Protein AF-A0A7K9WJN3-F1 (afdb_monomer_lite)

Secondary structure (DSSP, 8-state):
----TTGGG-HHHHHHHHHHHHHTT-HHHHHHHHHHHHHH-TT-HHHHHHHHHHHHHHHHHHHHHHHHHHHHHHHTTS-------------------

Foldseek 3Di:
DPPPVVCVLALVNLQVVLVVCVVVVVLVSSLVSLVSSCVSPVVDCVSVVVNVVSVVVVVVVVVVVVVVVVVVVVVVVPDDDDDDDDDDPDDDPDDDD

Organism: NCBI:txid667186

Structure (mmCIF, N/CA/C/O backbone):
data_AF-A0A7K9WJN3-F1
#
_entry.id   AF-A0A7K9WJN3-F1
#
loop_
_atom_site.group_PDB
_atom_site.id
_atom_site.type_symbol
_atom_site.label_atom_id
_atom_site.label_alt_id
_atom_site.label_comp_id
_atom_site.label_asym_id
_atom_site.label_entity_id
_atom_site.label_seq_id
_atom_site.pdbx_PDB_ins_code
_atom_site.Cartn_x
_atom_site.Cartn_y
_atom_site.Cartn_z
_atom_site.occupancy
_atom_site.B_iso_or_equiv
_atom_site.auth_seq_id
_atom_site.auth_comp_id
_atom_site.auth_asym_id
_atom_site.auth_atom_id
_atom_site.pdbx_PDB_model_num
ATOM 1 N N . GLU A 1 1 ? 6.383 21.863 -17.437 1.00 43.03 1 GLU A N 1
ATOM 2 C CA . GLU A 1 1 ? 7.203 20.643 -17.318 1.00 43.03 1 GLU A CA 1
ATOM 3 C C . GLU A 1 1 ? 6.356 19.469 -17.802 1.00 43.03 1 GLU A C 1
ATOM 5 O O . GLU A 1 1 ? 5.324 19.189 -17.203 1.00 43.03 1 GLU A O 1
ATOM 10 N N . ARG A 1 2 ? 6.652 18.903 -18.981 1.00 49.50 2 ARG A N 1
ATOM 11 C CA . ARG A 1 2 ? 5.910 17.743 -19.503 1.00 49.50 2 ARG A CA 1
ATOM 12 C C . ARG A 1 2 ? 6.370 16.543 -18.686 1.00 49.50 2 ARG A C 1
ATOM 14 O O . ARG A 1 2 ? 7.496 16.103 -18.874 1.00 49.50 2 ARG A O 1
ATOM 21 N N . VAL A 1 3 ? 5.535 16.066 -17.765 1.00 56.03 3 VAL A N 1
ATOM 22 C CA . VAL A 1 3 ? 5.767 14.789 -17.082 1.00 56.03 3 VAL A CA 1
ATOM 23 C C . VAL A 1 3 ? 5.859 13.735 -18.180 1.00 56.03 3 VAL A C 1
ATOM 25 O O . VAL A 1 3 ? 4.891 13.513 -18.907 1.00 56.03 3 VAL A O 1
ATOM 28 N N . ASP A 1 4 ? 7.054 13.191 -18.379 1.00 51.88 4 ASP A N 1
ATOM 29 C CA . ASP A 1 4 ? 7.326 12.240 -19.445 1.00 51.88 4 ASP A CA 1
ATOM 30 C C . ASP A 1 4 ? 6.426 11.007 -19.227 1.00 51.88 4 ASP A C 1
ATOM 32 O O . ASP A 1 4 ? 6.511 10.376 -18.168 1.00 51.88 4 ASP A O 1
ATOM 36 N N . PRO A 1 5 ? 5.516 10.661 -20.157 1.00 55.97 5 PRO A N 1
ATOM 37 C CA . PRO A 1 5 ? 4.587 9.543 -19.976 1.00 55.97 5 PRO A CA 1
ATOM 38 C C . PRO A 1 5 ? 5.314 8.200 -19.815 1.00 55.97 5 PRO A C 1
ATOM 40 O O . PRO A 1 5 ? 4.741 7.243 -19.299 1.00 55.97 5 PRO A O 1
ATOM 43 N N . THR A 1 6 ? 6.592 8.142 -20.196 1.00 54.44 6 THR A N 1
ATOM 44 C CA . THR A 1 6 ? 7.472 6.993 -19.968 1.00 54.44 6 THR A CA 1
ATOM 45 C C . THR A 1 6 ? 7.835 6.807 -18.489 1.00 54.44 6 THR A C 1
ATOM 47 O O . THR A 1 6 ? 7.909 5.671 -18.022 1.00 54.44 6 THR A O 1
ATOM 50 N N . ALA A 1 7 ? 7.956 7.887 -17.706 1.00 54.06 7 ALA A N 1
ATOM 51 C CA . ALA A 1 7 ? 8.199 7.811 -16.264 1.00 54.06 7 ALA A CA 1
ATOM 52 C C . ALA A 1 7 ? 6.977 7.274 -15.499 1.00 54.06 7 ALA A C 1
ATOM 54 O O . ALA A 1 7 ? 7.125 6.562 -14.506 1.00 54.06 7 ALA A O 1
ATOM 55 N N . ALA A 1 8 ? 5.766 7.558 -15.991 1.00 60.16 8 ALA A N 1
ATOM 56 C CA . ALA A 1 8 ? 4.515 7.060 -15.418 1.00 60.16 8 ALA A CA 1
ATOM 57 C C . ALA A 1 8 ? 4.307 5.546 -15.624 1.00 60.16 8 ALA A C 1
ATOM 59 O O . ALA A 1 8 ? 3.494 4.941 -14.924 1.00 60.16 8 ALA A O 1
ATOM 60 N N . ALA A 1 9 ? 5.038 4.929 -16.556 1.00 68.56 9 ALA A N 1
ATOM 61 C CA . ALA A 1 9 ? 5.004 3.491 -16.815 1.00 68.56 9 ALA A CA 1
ATOM 62 C C . ALA A 1 9 ? 6.118 2.714 -16.091 1.00 68.56 9 ALA A C 1
ATOM 64 O O . ALA A 1 9 ? 6.204 1.499 -16.249 1.00 68.56 9 ALA A O 1
ATOM 65 N N . ASN A 1 10 ? 6.963 3.383 -15.297 1.00 84.44 10 ASN A N 1
ATOM 66 C CA . ASN A 1 10 ? 8.041 2.711 -14.584 1.00 84.44 10 ASN A CA 1
ATOM 67 C C . ASN A 1 10 ? 7.504 2.022 -13.307 1.00 84.44 10 ASN A C 1
ATOM 69 O O . ASN A 1 10 ? 7.061 2.722 -12.388 1.00 84.44 10 ASN A O 1
ATOM 73 N N . PRO A 1 11 ? 7.542 0.679 -13.208 1.00 86.38 11 PRO A N 1
ATOM 74 C CA . PRO A 1 11 ? 7.058 -0.037 -12.029 1.00 86.38 11 PRO A CA 1
ATOM 75 C C . PRO A 1 11 ? 7.835 0.343 -10.754 1.00 86.38 11 PRO A C 1
ATOM 77 O O . PRO A 1 11 ? 7.227 0.431 -9.685 1.00 86.38 11 PRO A O 1
ATOM 80 N N . ASP A 1 12 ? 9.133 0.653 -10.849 1.00 88.88 12 ASP A N 1
ATOM 81 C CA . ASP A 1 12 ? 9.959 1.076 -9.709 1.00 88.88 12 ASP A CA 1
AT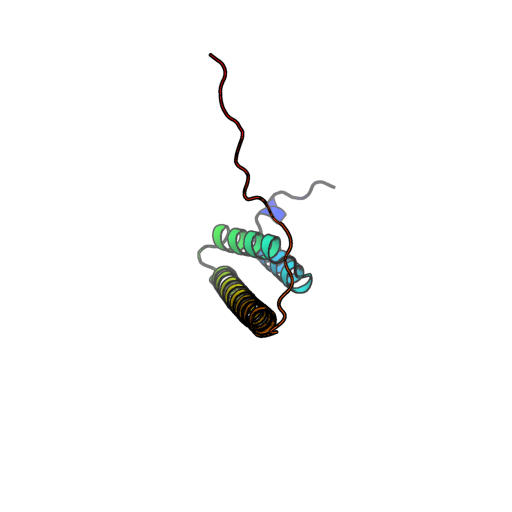OM 82 C C . ASP A 1 12 ? 9.494 2.406 -9.111 1.00 88.88 12 ASP A C 1
ATOM 84 O O . ASP A 1 12 ? 9.510 2.595 -7.894 1.00 88.88 12 ASP A O 1
ATOM 88 N N . LEU A 1 13 ? 9.026 3.331 -9.954 1.00 91.38 13 LEU A N 1
ATOM 89 C CA . LEU A 1 13 ? 8.503 4.618 -9.500 1.00 91.38 13 LEU A CA 1
ATOM 90 C C . LEU A 1 13 ? 7.234 4.426 -8.661 1.00 91.38 13 LEU A C 1
ATOM 92 O O . LEU A 1 13 ? 7.099 5.027 -7.593 1.00 91.38 13 LEU A O 1
ATOM 96 N N . HIS A 1 14 ? 6.331 3.552 -9.112 1.00 89.75 14 HIS A N 1
ATOM 97 C CA . HIS A 1 14 ? 5.119 3.202 -8.368 1.00 89.75 14 HIS A CA 1
ATOM 98 C C . HIS A 1 14 ? 5.443 2.489 -7.053 1.00 89.75 14 HIS A C 1
ATOM 100 O O . HIS A 1 14 ? 4.855 2.832 -6.026 1.00 89.75 14 HIS A O 1
ATOM 106 N N . LEU A 1 15 ? 6.424 1.579 -7.048 1.00 92.00 15 LEU A N 1
ATOM 107 C CA . LEU A 1 15 ? 6.887 0.904 -5.830 1.00 92.00 15 LEU A CA 1
ATOM 108 C C . LEU A 1 15 ? 7.489 1.890 -4.814 1.00 92.00 15 LEU A C 1
ATOM 110 O O . LEU A 1 15 ? 7.142 1.859 -3.629 1.00 92.00 15 LEU A O 1
ATOM 114 N N . ASN A 1 16 ? 8.373 2.782 -5.263 1.00 93.25 16 ASN A N 1
ATOM 115 C CA . ASN A 1 16 ? 9.027 3.773 -4.407 1.00 93.25 16 ASN A CA 1
ATOM 116 C C . ASN A 1 16 ? 8.013 4.766 -3.832 1.00 93.25 16 ASN A C 1
ATOM 118 O O . ASN A 1 16 ? 8.005 5.020 -2.626 1.00 93.25 16 ASN A O 1
ATOM 122 N N . ARG A 1 17 ? 7.099 5.269 -4.672 1.00 93.94 17 ARG A N 1
ATOM 123 C CA . ARG A 1 17 ? 5.997 6.132 -4.233 1.00 93.94 17 ARG A CA 1
ATOM 124 C C . ARG A 1 17 ? 5.115 5.424 -3.209 1.00 93.94 17 ARG A C 1
ATOM 126 O O . ARG A 1 17 ? 4.811 6.007 -2.174 1.00 93.94 17 ARG A O 1
ATOM 133 N N . ALA A 1 18 ? 4.731 4.175 -3.465 1.00 94.25 18 ALA A N 1
ATOM 134 C CA . ALA A 1 18 ? 3.923 3.408 -2.527 1.00 94.25 18 ALA A CA 1
ATOM 135 C C . ALA A 1 18 ? 4.634 3.189 -1.188 1.00 94.25 18 ALA A C 1
ATOM 137 O O . ALA A 1 18 ? 4.005 3.270 -0.139 1.00 94.25 18 ALA A O 1
ATOM 138 N N . THR A 1 19 ? 5.945 2.955 -1.211 1.00 93.31 19 THR A N 1
ATOM 139 C CA . THR A 1 19 ? 6.754 2.800 0.003 1.00 93.31 19 THR A CA 1
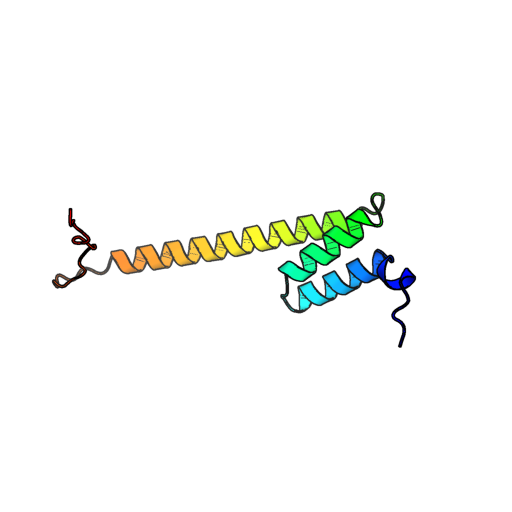ATOM 140 C C . THR A 1 19 ? 6.773 4.090 0.825 1.00 93.31 19 THR A C 1
ATOM 142 O O . THR A 1 19 ? 6.534 4.048 2.028 1.00 93.31 19 THR A O 1
ATOM 145 N N . LEU A 1 20 ? 6.963 5.250 0.188 1.00 95.88 20 LEU A N 1
ATOM 146 C CA . LEU A 1 20 ? 6.862 6.550 0.864 1.00 95.88 20 LEU A CA 1
ATOM 147 C C . LEU A 1 20 ? 5.468 6.776 1.467 1.00 95.88 20 LEU A C 1
ATOM 149 O O . LEU A 1 20 ? 5.356 7.216 2.607 1.00 95.88 20 LEU A O 1
ATOM 153 N N . LEU A 1 21 ? 4.408 6.431 0.733 1.00 95.81 21 LEU A N 1
ATOM 154 C CA . LEU A 1 21 ? 3.029 6.561 1.210 1.00 95.81 21 LEU A CA 1
ATOM 155 C C . LEU A 1 21 ? 2.734 5.661 2.418 1.00 95.81 21 LEU A C 1
ATOM 157 O O . LEU A 1 21 ? 1.976 6.073 3.292 1.00 95.81 21 LEU A O 1
ATOM 161 N N . GLN A 1 22 ? 3.360 4.481 2.516 1.00 94.12 22 GLN A N 1
ATOM 162 C CA . GLN A 1 22 ? 3.266 3.636 3.717 1.00 94.12 22 GLN A CA 1
ATOM 163 C C . GLN A 1 22 ? 3.862 4.326 4.944 1.00 94.12 22 GLN A C 1
ATOM 165 O O . GLN A 1 22 ? 3.242 4.304 6.002 1.00 94.12 22 GLN A O 1
ATOM 170 N N . TYR A 1 23 ? 5.029 4.964 4.806 1.00 94.25 23 TYR A N 1
ATOM 171 C CA . TYR A 1 23 ? 5.649 5.714 5.906 1.00 94.25 23 TYR A CA 1
ATOM 172 C C . TYR A 1 23 ? 4.847 6.953 6.314 1.00 94.25 23 TYR A C 1
ATOM 174 O O . TYR A 1 23 ? 4.912 7.367 7.466 1.00 94.25 23 TYR A O 1
ATOM 182 N N . LEU A 1 24 ? 4.079 7.528 5.386 1.00 96.69 24 LEU A N 1
ATOM 183 C CA . LEU A 1 24 ? 3.138 8.618 5.654 1.00 96.69 24 LEU A CA 1
ATOM 184 C C . LEU A 1 24 ? 1.770 8.127 6.159 1.00 96.69 24 LEU A C 1
ATOM 186 O O . LEU A 1 24 ? 0.842 8.927 6.247 1.00 96.69 24 LEU A O 1
ATOM 190 N N . GLU A 1 25 ? 1.622 6.825 6.429 1.00 95.12 25 GLU A N 1
ATOM 191 C CA . GLU A 1 25 ? 0.375 6.180 6.871 1.00 95.12 25 GLU A CA 1
ATOM 192 C C . GLU A 1 25 ? -0.803 6.347 5.887 1.00 95.12 25 GLU A C 1
ATOM 194 O O . GLU A 1 25 ? -1.967 6.106 6.211 1.00 95.12 25 GLU A O 1
ATOM 199 N N . GLN A 1 26 ? -0.515 6.693 4.629 1.00 96.94 26 GLN A N 1
ATOM 200 C CA . GLN A 1 26 ? -1.494 6.787 3.545 1.00 96.94 26 GLN A CA 1
ATOM 201 C C . GLN A 1 26 ? -1.694 5.416 2.892 1.00 96.94 26 GLN A C 1
ATOM 203 O O . GLN A 1 26 ? -1.383 5.193 1.719 1.00 96.94 26 GLN A O 1
ATOM 208 N N . PHE A 1 27 ? -2.209 4.470 3.676 1.00 95.62 27 PHE A N 1
ATOM 209 C CA . PHE A 1 27 ? -2.237 3.054 3.311 1.00 95.62 27 PHE A CA 1
ATOM 210 C C . PHE A 1 27 ? -3.051 2.738 2.050 1.00 95.62 27 PHE A C 1
ATOM 212 O O . PHE A 1 27 ? -2.644 1.885 1.265 1.00 95.62 27 PHE A O 1
ATOM 219 N N . GLN A 1 28 ? -4.152 3.453 1.812 1.00 95.00 28 GLN A N 1
ATOM 220 C CA . GLN A 1 28 ? -4.971 3.266 0.611 1.00 95.00 28 GLN A CA 1
ATOM 221 C C . GLN A 1 28 ? -4.182 3.599 -0.665 1.00 95.00 28 GLN A C 1
ATOM 223 O O . GLN A 1 28 ? -4.077 2.780 -1.576 1.00 95.00 28 GLN A O 1
ATOM 228 N N . ALA A 1 29 ? -3.549 4.774 -0.695 1.00 94.44 29 ALA A N 1
ATOM 229 C CA . ALA A 1 29 ? -2.747 5.215 -1.832 1.00 94.44 29 ALA A CA 1
ATOM 230 C C . ALA A 1 29 ? -1.486 4.349 -2.019 1.00 94.44 29 ALA A C 1
ATOM 232 O O . ALA A 1 29 ? -1.022 4.149 -3.144 1.00 94.44 29 ALA A O 1
ATOM 233 N N . ALA A 1 30 ? -0.932 3.814 -0.925 1.00 96.06 30 ALA A N 1
ATOM 234 C CA . ALA A 1 30 ? 0.151 2.843 -0.988 1.00 96.06 30 ALA A CA 1
ATOM 235 C C . ALA A 1 30 ? -0.277 1.534 -1.668 1.00 96.06 30 ALA A C 1
ATOM 237 O O . ALA A 1 30 ? 0.441 1.046 -2.539 1.00 96.06 30 ALA A O 1
ATOM 238 N N . LEU A 1 31 ? -1.441 0.979 -1.313 1.00 96.44 31 LEU A N 1
ATOM 239 C CA . LEU A 1 31 ? -1.968 -0.239 -1.938 1.00 96.44 31 LEU A CA 1
ATOM 240 C C . LEU A 1 31 ? -2.201 -0.045 -3.440 1.00 96.44 31 LEU A C 1
ATOM 242 O O . LEU A 1 31 ? -1.769 -0.877 -4.235 1.00 96.44 31 LEU A O 1
ATOM 246 N N . GLU A 1 32 ? -2.789 1.084 -3.837 1.00 94.75 32 GLU A N 1
ATOM 247 C CA . GLU A 1 32 ? -2.995 1.429 -5.250 1.00 94.75 32 GLU A CA 1
ATOM 248 C C . GLU A 1 32 ? -1.671 1.491 -6.027 1.00 94.75 32 GLU A C 1
ATOM 250 O O . GLU A 1 32 ? -1.556 0.923 -7.115 1.00 94.75 32 GLU A O 1
ATOM 255 N N . GLY A 1 33 ? -0.637 2.116 -5.451 1.00 93.62 33 GLY A N 1
ATOM 256 C CA . GLY A 1 33 ? 0.692 2.167 -6.065 1.00 93.62 33 GLY A CA 1
ATOM 257 C C . GLY A 1 33 ? 1.347 0.788 -6.201 1.00 93.62 33 GLY A C 1
ATOM 258 O O . GLY A 1 33 ? 1.935 0.485 -7.239 1.00 93.62 33 GLY A O 1
ATOM 259 N N . LEU A 1 34 ? 1.205 -0.083 -5.196 1.00 94.44 34 LEU A N 1
ATOM 260 C CA . LEU A 1 34 ? 1.720 -1.456 -5.257 1.00 94.44 34 LEU A CA 1
ATOM 261 C C . LEU A 1 34 ? 0.976 -2.312 -6.290 1.00 94.44 34 LEU A C 1
ATOM 263 O O . LEU A 1 34 ? 1.622 -3.059 -7.025 1.00 94.44 34 LEU A O 1
ATOM 267 N N . SER A 1 35 ? -0.354 -2.180 -6.384 1.00 94.62 35 SER A N 1
ATOM 268 C CA . SER A 1 35 ? -1.154 -2.843 -7.424 1.00 94.62 35 SER A CA 1
ATOM 269 C C . SER A 1 35 ? -0.689 -2.409 -8.808 1.00 94.62 35 SER A C 1
ATOM 271 O O . SER A 1 35 ? -0.425 -3.245 -9.672 1.00 94.62 35 SER A O 1
ATOM 273 N N . ARG A 1 36 ? -0.479 -1.101 -9.001 1.00 92.69 36 ARG A N 1
ATOM 274 C CA . ARG A 1 36 ? -0.037 -0.576 -10.290 1.00 92.69 36 ARG A CA 1
ATOM 275 C C . ARG A 1 36 ? 1.360 -1.057 -10.675 1.00 92.69 36 ARG A C 1
ATOM 277 O O . ARG A 1 36 ? 1.578 -1.422 -11.826 1.00 92.69 36 ARG A O 1
ATOM 284 N N . ALA A 1 37 ? 2.291 -1.115 -9.723 1.00 92.81 37 ALA A N 1
ATOM 285 C CA . ALA A 1 37 ? 3.617 -1.689 -9.950 1.00 92.81 37 ALA A CA 1
ATOM 286 C C . ALA A 1 37 ? 3.546 -3.183 -10.331 1.00 92.81 37 ALA A C 1
ATOM 288 O O . ALA A 1 37 ? 4.257 -3.616 -11.238 1.00 92.81 37 ALA A O 1
ATOM 289 N N . ALA A 1 38 ? 2.656 -3.955 -9.695 1.00 93.06 38 ALA A N 1
ATOM 290 C CA . ALA A 1 38 ? 2.442 -5.370 -10.008 1.00 93.06 38 ALA A CA 1
ATOM 291 C C . ALA A 1 38 ? 1.792 -5.602 -11.387 1.00 93.06 38 ALA A C 1
ATOM 293 O O . ALA A 1 38 ? 2.084 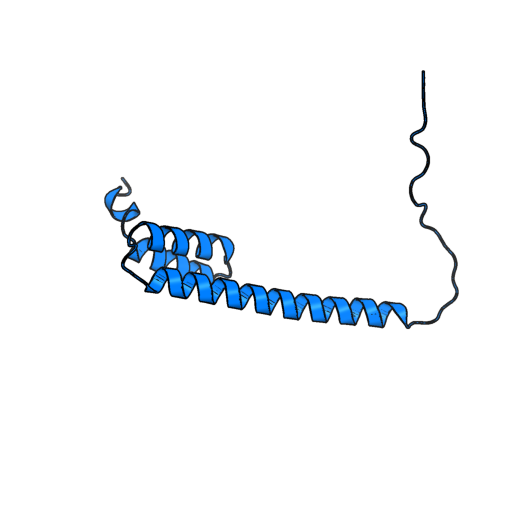-6.601 -12.044 1.00 93.06 38 ALA A O 1
ATOM 294 N N . GLU A 1 39 ? 0.915 -4.697 -11.830 1.00 91.12 39 GLU A N 1
ATOM 295 C CA . GLU A 1 39 ? 0.308 -4.726 -13.168 1.00 91.12 39 GLU A CA 1
ATOM 296 C C . GLU A 1 39 ? 1.320 -4.394 -14.268 1.00 91.12 39 GLU A C 1
ATOM 298 O O . GLU A 1 39 ? 1.307 -5.014 -15.330 1.00 91.12 39 GLU A O 1
ATOM 303 N N . LEU A 1 40 ? 2.203 -3.423 -14.014 1.00 89.81 40 LEU A N 1
ATOM 304 C CA . LEU A 1 40 ? 3.229 -2.992 -14.965 1.00 89.81 40 LEU A CA 1
ATOM 305 C C . LEU A 1 40 ? 4.341 -4.036 -15.140 1.00 89.81 40 LEU A C 1
ATOM 307 O O . LEU A 1 40 ? 4.885 -4.167 -16.235 1.00 89.81 40 LEU A O 1
ATOM 311 N N . ALA A 1 41 ? 4.669 -4.789 -14.087 1.00 88.56 41 ALA A N 1
ATOM 312 C CA . ALA A 1 41 ? 5.695 -5.828 -14.115 1.00 88.56 41 ALA A CA 1
ATOM 313 C C . ALA A 1 41 ? 5.187 -7.136 -13.478 1.00 88.56 41 ALA A C 1
ATOM 315 O O . ALA A 1 41 ? 5.525 -7.446 -12.336 1.00 88.56 41 ALA A O 1
ATOM 316 N N . PRO A 1 42 ? 4.423 -7.964 -14.213 1.00 87.31 42 PRO A N 1
ATOM 317 C CA . PRO A 1 42 ? 3.821 -9.179 -13.660 1.00 87.31 42 PRO A CA 1
ATOM 318 C C . PRO A 1 42 ? 4.828 -10.277 -13.282 1.00 87.31 42 PRO A C 1
ATOM 320 O O . PRO A 1 42 ? 4.452 -11.193 -12.551 1.00 87.31 42 PRO A O 1
ATOM 323 N N . GLY A 1 43 ? 6.069 -10.206 -13.782 1.00 91.62 43 GLY A N 1
ATOM 324 C CA . GLY A 1 43 ? 7.181 -11.084 -13.388 1.00 91.62 43 GLY A CA 1
ATOM 325 C C . GLY A 1 43 ? 7.998 -10.558 -12.203 1.00 91.62 43 GLY A C 1
ATOM 326 O O . GLY A 1 43 ? 8.924 -11.227 -11.747 1.00 91.62 43 GLY A O 1
ATOM 327 N N . TRP A 1 44 ? 7.680 -9.360 -11.707 1.00 90.44 44 TRP A N 1
ATOM 328 C CA . TRP A 1 44 ? 8.301 -8.792 -10.524 1.00 90.44 44 TRP A CA 1
ATOM 329 C C . TRP A 1 44 ? 7.434 -9.090 -9.303 1.00 90.44 44 TRP A C 1
ATOM 331 O O . TRP A 1 44 ? 6.357 -8.531 -9.118 1.00 90.44 44 TRP A O 1
ATOM 341 N N . GLU A 1 45 ? 7.907 -9.998 -8.456 1.00 93.12 45 GLU A N 1
ATOM 342 C CA . GLU A 1 45 ? 7.132 -10.476 -7.305 1.00 93.12 45 GLU A CA 1
ATOM 343 C C . GLU A 1 45 ? 7.144 -9.510 -6.111 1.00 93.12 45 GLU A C 1
ATOM 345 O O . GLU A 1 45 ? 6.294 -9.602 -5.225 1.00 93.12 45 GLU A O 1
ATOM 350 N N . GLU A 1 46 ? 8.087 -8.567 -6.064 1.00 92.69 46 GLU A N 1
ATOM 351 C CA . GLU A 1 46 ? 8.267 -7.670 -4.916 1.00 92.69 46 GLU A CA 1
ATOM 352 C C . GLU A 1 46 ? 7.040 -6.776 -4.643 1.00 92.69 46 GLU A C 1
ATOM 354 O O . GLU A 1 46 ? 6.596 -6.733 -3.491 1.00 92.69 46 GLU A O 1
ATOM 359 N N . PRO A 1 47 ? 6.415 -6.113 -5.642 1.00 93.94 47 PRO A N 1
ATOM 360 C CA . PRO A 1 47 ? 5.218 -5.311 -5.407 1.00 93.94 47 PRO A CA 1
ATOM 361 C C . PRO A 1 47 ? 4.035 -6.141 -4.906 1.00 93.94 47 PRO A C 1
ATOM 363 O O . PRO A 1 47 ? 3.343 -5.714 -3.983 1.00 93.94 47 PRO A O 1
ATOM 366 N N . ARG A 1 48 ? 3.835 -7.355 -5.445 1.00 94.31 48 ARG A N 1
ATOM 367 C CA . ARG A 1 48 ? 2.780 -8.276 -4.983 1.00 94.31 48 ARG A CA 1
ATOM 368 C C . ARG A 1 48 ? 3.004 -8.711 -3.541 1.00 94.31 48 ARG A C 1
ATOM 370 O O . ARG A 1 48 ? 2.071 -8.670 -2.740 1.00 94.31 48 ARG A O 1
ATOM 377 N N . LYS A 1 49 ? 4.240 -9.083 -3.191 1.00 95.56 49 LYS A N 1
ATOM 378 C CA . LYS A 1 49 ? 4.610 -9.444 -1.815 1.00 95.56 49 LYS A CA 1
ATOM 379 C C . LYS A 1 49 ? 4.366 -8.287 -0.853 1.00 95.56 49 LYS A C 1
ATOM 381 O O . LYS A 1 49 ? 3.724 -8.474 0.175 1.00 95.56 49 LYS A O 1
ATOM 386 N N . ARG A 1 50 ? 4.812 -7.077 -1.202 1.00 94.81 50 ARG A N 1
ATOM 387 C CA . ARG A 1 50 ? 4.575 -5.876 -0.386 1.00 94.81 50 ARG A CA 1
ATOM 388 C C . ARG A 1 50 ? 3.092 -5.559 -0.243 1.00 94.81 50 ARG A C 1
ATOM 390 O O . ARG A 1 50 ? 2.667 -5.197 0.848 1.00 94.81 50 ARG A O 1
ATOM 397 N N . HIS A 1 51 ? 2.312 -5.734 -1.308 1.00 96.00 51 HIS A N 1
ATOM 398 C CA . HIS A 1 51 ? 0.866 -5.526 -1.279 1.00 96.00 51 HIS A CA 1
ATOM 399 C C . HIS A 1 51 ? 0.187 -6.491 -0.299 1.00 96.00 51 HIS A C 1
ATOM 401 O O . HIS A 1 51 ? -0.577 -6.060 0.562 1.00 96.00 51 HIS A O 1
ATOM 407 N N . GLY A 1 52 ? 0.518 -7.784 -0.376 1.00 96.50 52 GLY A N 1
ATOM 408 C CA . GLY A 1 52 ? 0.018 -8.797 0.556 1.00 96.50 52 GLY A CA 1
ATOM 409 C C . GLY A 1 52 ? 0.409 -8.514 2.008 1.00 96.50 52 GLY A C 1
ATOM 410 O O . GLY A 1 52 ? -0.454 -8.505 2.884 1.00 96.50 52 GLY A O 1
ATOM 411 N N . ASN A 1 53 ? 1.683 -8.196 2.253 1.00 96.00 53 ASN A N 1
ATOM 412 C CA . ASN A 1 53 ? 2.182 -7.877 3.593 1.00 96.00 53 ASN A CA 1
ATOM 413 C C . ASN A 1 53 ? 1.471 -6.657 4.197 1.00 96.00 53 ASN A C 1
ATOM 415 O O . ASN A 1 53 ? 1.137 -6.658 5.382 1.00 96.00 53 ASN A O 1
ATOM 419 N N . LEU A 1 54 ? 1.220 -5.622 3.388 1.00 95.88 54 LEU A N 1
ATOM 420 C CA . LEU A 1 54 ? 0.514 -4.426 3.836 1.00 95.88 54 LEU A CA 1
ATOM 421 C C . LEU A 1 54 ? -0.948 -4.734 4.193 1.00 95.88 54 LEU A C 1
ATOM 423 O O . LEU A 1 54 ? -1.423 -4.298 5.239 1.00 95.88 54 LEU A O 1
ATOM 427 N N . LEU A 1 55 ? -1.650 -5.530 3.381 1.00 96.56 55 LEU A N 1
ATOM 428 C CA . LEU A 1 55 ? -3.016 -5.964 3.694 1.00 96.56 55 LEU A CA 1
ATOM 429 C C . LEU A 1 55 ? -3.084 -6.791 4.978 1.00 96.56 55 LEU A C 1
ATOM 431 O O . LEU A 1 55 ? -3.976 -6.583 5.802 1.00 96.56 55 LEU A O 1
ATOM 435 N N . GLU A 1 56 ? -2.142 -7.711 5.172 1.00 96.88 56 GLU A N 1
ATOM 436 C CA . GLU A 1 56 ? -2.081 -8.521 6.385 1.00 96.88 56 GLU A CA 1
ATOM 437 C C . GLU A 1 56 ? -1.837 -7.651 7.626 1.00 96.88 56 GLU A C 1
ATOM 439 O O . GLU A 1 56 ? -2.507 -7.819 8.650 1.00 96.88 56 GLU A O 1
ATOM 444 N N . PHE A 1 57 ? -0.925 -6.681 7.525 1.00 95.06 57 PHE A N 1
ATOM 445 C CA . PHE A 1 57 ? -0.667 -5.708 8.581 1.00 95.06 57 PHE A CA 1
ATOM 446 C C . PHE A 1 57 ? -1.928 -4.913 8.947 1.00 95.06 57 PHE A C 1
ATOM 448 O O . PHE A 1 57 ? -2.291 -4.854 10.124 1.00 95.06 57 PHE A O 1
ATOM 455 N N . LEU A 1 58 ? -2.636 -4.360 7.956 1.00 94.94 58 LEU A N 1
ATOM 456 C CA . LEU A 1 58 ? -3.863 -3.589 8.180 1.00 94.94 58 LEU A CA 1
ATOM 457 C C . LEU A 1 58 ? -4.980 -4.451 8.771 1.00 94.94 58 LEU A C 1
ATOM 459 O O . LEU A 1 58 ? -5.651 -4.029 9.708 1.00 94.94 58 LEU A O 1
ATOM 463 N N . SER A 1 59 ? -5.142 -5.682 8.287 1.00 95.50 59 SER A N 1
ATOM 464 C CA . SER A 1 59 ? -6.112 -6.639 8.826 1.00 95.50 59 SER A CA 1
ATOM 465 C C . SER A 1 59 ? -5.855 -6.936 10.311 1.00 95.50 59 SER A C 1
ATOM 467 O O . SER A 1 59 ? -6.765 -6.850 11.142 1.00 95.50 59 SER A O 1
ATOM 469 N N . ARG A 1 60 ? -4.594 -7.195 10.685 1.00 94.94 60 ARG A N 1
ATOM 470 C CA . ARG A 1 60 ? -4.186 -7.392 12.087 1.00 94.94 60 ARG A CA 1
ATOM 471 C C . ARG A 1 60 ? -4.417 -6.136 12.931 1.00 94.94 60 ARG A C 1
ATOM 473 O O . ARG A 1 60 ? -4.935 -6.246 14.042 1.00 94.94 60 ARG A O 1
ATOM 480 N N . LEU A 1 6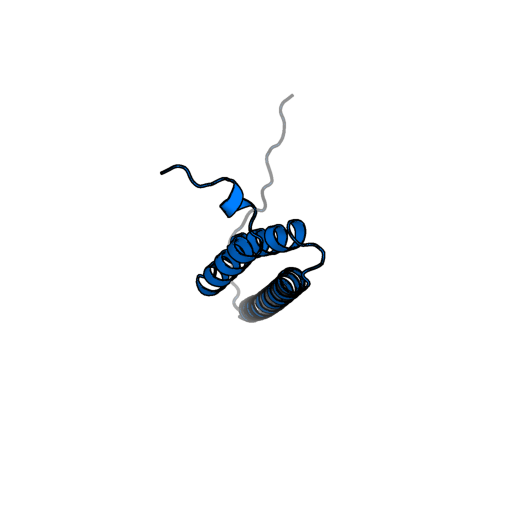1 ? -4.088 -4.955 12.406 1.00 92.31 61 LEU A N 1
ATOM 481 C CA . LEU A 1 61 ? -4.325 -3.672 13.072 1.00 92.31 61 LEU A CA 1
ATOM 482 C C . LEU A 1 61 ? -5.823 -3.455 13.347 1.00 92.31 61 LEU A C 1
ATOM 484 O O . LEU A 1 61 ? -6.210 -3.170 14.481 1.00 92.31 61 LEU A O 1
ATOM 488 N N . CYS A 1 62 ? -6.675 -3.661 12.341 1.00 91.56 62 CYS A N 1
ATOM 489 C CA . CYS A 1 62 ? -8.127 -3.569 12.475 1.00 91.56 62 CYS A CA 1
ATOM 490 C C . CYS A 1 62 ? -8.669 -4.575 13.496 1.00 91.56 62 CYS A C 1
ATOM 492 O O . CYS A 1 62 ? -9.506 -4.210 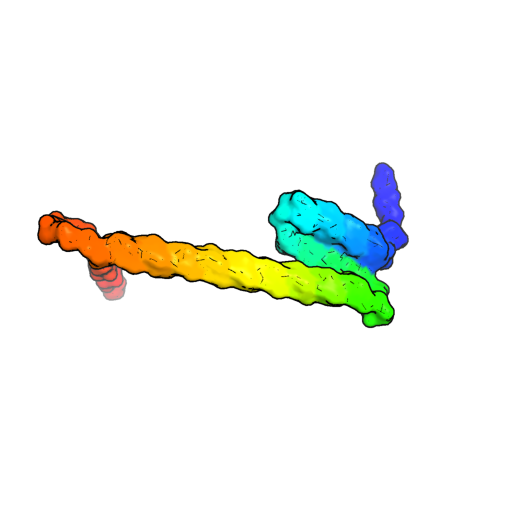14.319 1.00 91.56 62 CYS A O 1
ATOM 494 N N . SER A 1 63 ? -8.163 -5.811 13.499 1.00 91.62 63 SER A N 1
ATOM 495 C CA . SER A 1 63 ? -8.546 -6.837 14.476 1.00 91.62 63 SER A CA 1
ATOM 496 C C . SER A 1 63 ? -8.197 -6.435 15.917 1.00 91.62 63 SER A C 1
ATOM 498 O O . SER A 1 63 ? -9.031 -6.547 16.819 1.00 91.62 63 SER A O 1
ATOM 500 N N . LEU A 1 64 ? -7.001 -5.878 16.147 1.00 90.62 64 LEU A N 1
ATOM 501 C CA . LEU A 1 64 ? -6.586 -5.378 17.465 1.00 90.62 64 LEU A CA 1
ATOM 502 C C . LEU A 1 64 ? -7.452 -4.206 17.941 1.00 90.62 64 LEU A C 1
ATOM 504 O O . LEU A 1 64 ? -7.841 -4.155 19.112 1.00 90.62 64 LEU A O 1
ATOM 508 N N . LEU A 1 65 ? -7.780 -3.276 17.042 1.00 88.38 65 LEU A N 1
ATOM 509 C CA . LEU A 1 65 ? -8.669 -2.155 17.346 1.00 88.38 65 LEU A CA 1
ATOM 510 C C . LEU A 1 65 ? -10.091 -2.637 17.651 1.00 88.38 65 LEU A C 1
ATOM 512 O O . LEU A 1 65 ? -10.679 -2.204 18.640 1.00 88.38 65 LEU A O 1
ATOM 516 N N . ALA A 1 66 ? -10.619 -3.577 16.865 1.00 86.19 66 ALA A N 1
ATOM 517 C CA . ALA A 1 66 ? -11.938 -4.161 17.083 1.00 86.19 66 ALA A CA 1
ATOM 518 C C . ALA A 1 66 ? -12.023 -4.901 18.426 1.00 86.19 66 ALA A C 1
ATOM 520 O O . ALA A 1 66 ? -12.993 -4.723 19.164 1.00 86.19 66 ALA A O 1
ATOM 521 N N . ASN A 1 67 ? -10.992 -5.669 18.795 1.00 80.69 67 ASN A N 1
ATOM 522 C CA . ASN A 1 67 ? -10.925 -6.334 20.098 1.00 80.69 67 ASN A CA 1
ATOM 523 C C . ASN A 1 67 ? -10.916 -5.309 21.245 1.00 80.69 67 ASN A C 1
ATOM 525 O O . ASN A 1 67 ? -11.676 -5.432 22.208 1.00 80.69 67 ASN A O 1
ATOM 529 N N . ARG A 1 68 ? -10.138 -4.226 21.102 1.00 71.69 68 ARG A N 1
ATOM 530 C CA . ARG A 1 68 ? -10.131 -3.130 22.076 1.00 71.69 68 ARG A CA 1
ATOM 531 C C . ARG A 1 68 ? -11.528 -2.519 22.223 1.00 71.69 68 ARG A C 1
ATOM 533 O O . ARG A 1 68 ? -12.013 -2.410 23.344 1.00 71.69 68 ARG A O 1
ATOM 540 N N . VAL A 1 69 ? -12.199 -2.159 21.130 1.00 70.12 69 VAL A N 1
ATOM 541 C CA . VAL A 1 69 ? -13.561 -1.587 21.172 1.00 70.12 69 VAL A CA 1
ATOM 542 C C . VAL A 1 69 ? -14.563 -2.571 21.784 1.00 70.12 69 VAL A C 1
ATOM 544 O O . VAL A 1 69 ? -15.384 -2.168 22.605 1.00 70.12 69 VAL A O 1
ATOM 547 N N . GLY A 1 70 ? -14.454 -3.865 21.477 1.00 60.47 70 GLY A N 1
ATOM 548 C CA . GLY A 1 70 ? -15.269 -4.912 22.096 1.00 60.47 70 GLY A CA 1
ATOM 549 C C . GLY A 1 70 ? -15.065 -5.035 23.611 1.00 60.47 70 GLY A C 1
ATOM 550 O O . GLY A 1 70 ? -16.014 -5.336 24.334 1.00 60.47 70 GLY A O 1
ATOM 551 N N . HIS A 1 71 ? -13.859 -4.759 24.114 1.00 52.41 71 HIS A N 1
ATOM 552 C CA . HIS A 1 71 ? -13.564 -4.710 25.547 1.00 52.41 71 HIS A CA 1
ATOM 553 C C . HIS A 1 71 ? -14.184 -3.474 26.223 1.00 52.41 71 HIS A C 1
ATOM 555 O O . HIS A 1 71 ? -14.843 -3.611 27.253 1.00 52.41 71 HIS A O 1
ATOM 561 N N . TRP A 1 72 ? -14.075 -2.282 25.625 1.00 50.88 72 TRP A N 1
ATOM 562 C CA . TRP A 1 72 ? -14.709 -1.067 26.172 1.00 50.88 72 TRP A CA 1
ATOM 563 C C . TRP A 1 72 ? -16.242 -1.100 26.079 1.00 50.88 72 TRP A C 1
ATOM 565 O O . TRP A 1 72 ? -16.917 -0.632 26.994 1.00 50.88 72 TRP A O 1
ATOM 575 N N . GLY A 1 73 ? -16.803 -1.729 25.041 1.00 53.53 73 GLY A N 1
ATOM 576 C CA . GLY A 1 73 ? -18.244 -1.979 24.931 1.00 53.53 73 GLY A CA 1
ATOM 577 C C . GLY A 1 73 ? -18.779 -2.929 26.009 1.00 53.53 73 GLY A C 1
ATOM 578 O O . GLY A 1 73 ? -19.926 -2.796 26.428 1.00 53.53 73 GLY A O 1
ATOM 579 N N . LYS A 1 74 ? -17.943 -3.849 26.514 1.00 53.78 74 LYS A N 1
ATOM 580 C CA . LYS A 1 74 ? -18.298 -4.754 27.622 1.00 53.78 74 LYS A CA 1
ATOM 581 C C . LYS A 1 74 ? -18.109 -4.111 28.997 1.00 53.78 74 LYS A C 1
ATOM 583 O O . LYS A 1 74 ? -18.971 -4.294 29.850 1.00 53.78 74 LYS A O 1
ATOM 588 N N . LEU A 1 75 ? -17.058 -3.311 29.210 1.00 52.91 75 LEU A N 1
ATOM 589 C CA . LEU A 1 75 ? -16.876 -2.588 30.479 1.00 52.91 75 LEU A CA 1
ATOM 590 C C . LEU A 1 75 ? -17.912 -1.477 30.711 1.00 52.91 75 LEU A C 1
ATOM 592 O O . LEU A 1 75 ? -18.210 -1.173 31.863 1.00 52.91 75 LEU A O 1
ATOM 596 N N . GLY A 1 76 ? -18.506 -0.916 29.652 1.00 52.62 76 GLY A N 1
ATOM 597 C CA . GLY A 1 76 ? -19.634 0.017 29.769 1.00 52.62 76 GLY A CA 1
ATOM 598 C C . GLY A 1 76 ? -20.968 -0.637 30.161 1.00 52.62 76 GLY A C 1
ATOM 599 O O . GLY A 1 76 ? -21.871 0.060 30.610 1.00 52.62 76 GLY A O 1
ATOM 600 N N . ALA A 1 77 ? -21.102 -1.963 30.025 1.00 54.50 77 ALA A N 1
ATOM 601 C CA . ALA A 1 77 ? -22.350 -2.690 30.286 1.00 54.50 77 ALA A CA 1
ATOM 602 C C . ALA A 1 77 ? -22.449 -3.272 31.711 1.00 54.50 77 ALA A C 1
ATOM 604 O O . ALA A 1 77 ? -23.522 -3.699 32.131 1.00 54.50 77 ALA A O 1
ATOM 605 N N . THR A 1 78 ? -21.349 -3.292 32.472 1.00 54.69 78 THR A N 1
ATOM 606 C CA . THR A 1 78 ? -21.303 -3.865 33.832 1.00 54.69 78 THR A CA 1
ATOM 607 C C . THR A 1 78 ? -21.373 -2.835 34.966 1.00 54.69 78 THR A C 1
ATOM 609 O O . THR A 1 78 ? -21.347 -3.214 36.137 1.00 54.69 78 THR A O 1
ATOM 612 N N . GLY A 1 79 ? -21.526 -1.543 34.660 1.00 47.91 79 GLY A N 1
ATOM 613 C CA . GLY A 1 79 ? -21.855 -0.521 35.657 1.00 47.91 79 GLY A CA 1
ATOM 614 C C . GLY A 1 79 ? -23.345 -0.547 36.005 1.00 47.91 79 GLY A C 1
ATOM 615 O O . GLY A 1 79 ? -24.163 -0.007 35.268 1.00 47.91 79 GLY A O 1
ATOM 616 N N . ARG A 1 80 ? -23.716 -1.179 37.126 1.00 50.72 80 ARG A N 1
ATOM 617 C CA . ARG A 1 80 ? -25.076 -1.096 37.690 1.00 50.72 80 ARG A CA 1
ATOM 618 C C . ARG A 1 80 ? -25.433 0.358 38.011 1.00 50.72 80 ARG A C 1
ATOM 620 O O . ARG A 1 80 ? -24.713 1.011 38.757 1.00 50.72 80 ARG A O 1
ATOM 627 N N . GLY A 1 81 ? -26.606 0.794 37.563 1.00 39.47 81 GLY A N 1
ATOM 628 C CA . GLY A 1 81 ? -27.267 1.997 38.059 1.00 39.47 81 GLY A CA 1
ATOM 629 C C . GLY A 1 81 ? -28.616 2.192 37.380 1.00 39.47 81 GLY A C 1
ATOM 630 O O . GLY A 1 81 ? -28.670 2.589 36.224 1.00 39.47 81 GLY A O 1
ATOM 631 N N . LEU A 1 82 ? -29.699 1.872 38.093 1.00 51.28 82 LEU A N 1
ATOM 632 C CA . LEU A 1 82 ? -31.063 2.257 37.734 1.00 51.28 82 LEU A CA 1
ATOM 633 C C . LEU A 1 82 ? -31.113 3.753 37.394 1.00 51.28 82 LEU A C 1
ATOM 635 O O . LEU A 1 82 ? -30.629 4.576 38.166 1.00 51.28 82 LEU A O 1
ATOM 639 N N . GLY A 1 83 ? -31.763 4.102 36.289 1.00 43.88 83 GLY A N 1
ATOM 640 C CA . GLY A 1 83 ? -32.025 5.492 35.944 1.00 43.88 83 GLY A CA 1
ATOM 641 C C . GLY A 1 83 ? -32.656 5.595 34.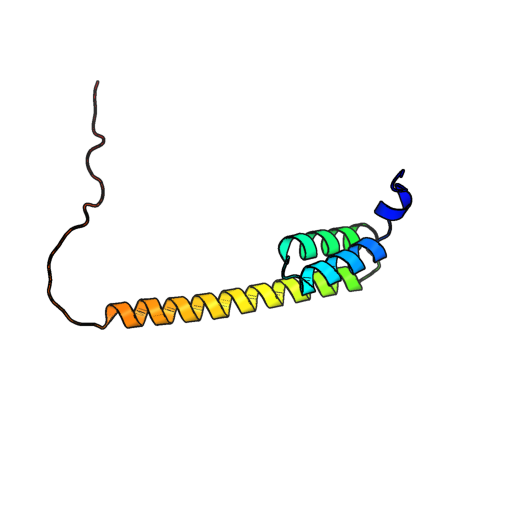572 1.00 43.88 83 GLY A C 1
ATOM 642 O O . GLY A 1 83 ? -31.965 5.600 33.561 1.00 43.88 83 GLY A O 1
ATOM 643 N N . ALA A 1 84 ? -33.984 5.619 34.552 1.00 51.53 84 ALA A N 1
ATOM 644 C CA . ALA A 1 84 ? -34.792 5.914 33.384 1.00 51.53 84 ALA A CA 1
ATOM 645 C C . ALA A 1 84 ? -34.266 7.136 32.611 1.00 51.53 84 ALA A C 1
ATOM 647 O O . ALA A 1 84 ? -34.012 8.166 33.220 1.00 51.53 84 ALA A O 1
ATOM 648 N N . MET A 1 85 ? -34.168 7.036 31.284 1.00 42.38 85 MET A N 1
ATOM 649 C CA . MET A 1 85 ? -34.816 7.961 30.343 1.00 42.38 85 MET A CA 1
ATOM 650 C C . MET A 1 85 ? -34.339 7.711 28.916 1.00 42.38 85 MET A C 1
ATOM 652 O O . MET A 1 85 ? -33.160 7.826 28.604 1.00 42.38 85 MET A O 1
ATOM 656 N N . GLY A 1 86 ? -35.331 7.442 28.066 1.00 49.41 86 GLY A N 1
ATOM 657 C CA . GLY A 1 86 ? -35.426 7.987 26.721 1.00 49.41 86 GLY A CA 1
ATOM 658 C C . GLY A 1 86 ? -34.397 7.494 25.718 1.00 49.41 86 GLY A C 1
ATOM 659 O O . GLY A 1 86 ? -33.258 7.944 25.709 1.00 49.41 86 GLY A O 1
ATOM 660 N N . ARG A 1 87 ? -34.865 6.685 24.771 1.00 49.84 87 ARG A N 1
ATOM 661 C CA . ARG A 1 87 ? -34.695 6.996 23.349 1.00 49.84 87 ARG A CA 1
ATOM 662 C C . ARG A 1 87 ? -35.713 6.186 22.555 1.00 49.84 87 ARG A C 1
ATOM 664 O O . ARG A 1 87 ? -35.555 4.980 22.379 1.00 49.84 87 ARG A O 1
ATOM 671 N N . ASP A 1 88 ? -36.760 6.900 22.148 1.00 42.78 88 ASP A N 1
ATOM 672 C CA . ASP A 1 88 ? -37.666 6.549 21.062 1.00 42.78 88 ASP A CA 1
ATOM 673 C C . ASP A 1 88 ? -36.896 5.869 19.930 1.00 42.78 88 ASP A C 1
ATOM 675 O O . ASP A 1 88 ? -35.994 6.451 19.324 1.00 42.78 88 ASP A O 1
ATOM 679 N N . TRP A 1 89 ? -37.271 4.627 19.644 1.00 44.69 89 TRP A N 1
ATOM 680 C CA . TRP A 1 89 ? -37.069 4.054 18.327 1.00 44.69 89 TRP A CA 1
ATOM 681 C C . TRP A 1 89 ? -38.218 4.550 17.458 1.00 44.69 89 TRP A C 1
ATOM 683 O O . TRP A 1 89 ? -39.378 4.273 17.751 1.00 44.69 89 TRP A O 1
ATOM 693 N N . GLY A 1 90 ? -37.867 5.331 16.435 1.00 49.41 90 GLY A N 1
ATOM 694 C CA . GLY A 1 90 ? -38.785 6.002 15.526 1.00 49.41 90 GLY A CA 1
ATOM 695 C C . GLY A 1 90 ? -39.921 5.105 15.041 1.00 49.41 90 GLY A C 1
ATOM 696 O O . GLY A 1 90 ? -39.737 4.241 14.187 1.00 49.41 90 GLY A O 1
ATOM 697 N N . ALA A 1 91 ? -41.108 5.377 15.565 1.00 49.50 91 ALA A N 1
ATOM 698 C CA . ALA A 1 91 ? -42.375 5.088 14.928 1.00 49.50 91 ALA A CA 1
ATOM 699 C C . ALA A 1 91 ? -43.019 6.434 14.572 1.00 49.50 91 ALA A C 1
ATOM 701 O O . ALA A 1 91 ? -42.817 7.416 15.281 1.00 49.50 91 ALA A O 1
ATOM 702 N N . LEU A 1 92 ? -43.825 6.433 13.509 1.00 45.00 92 LEU A N 1
ATOM 703 C CA . LEU A 1 92 ? -44.587 7.551 12.927 1.00 45.00 92 LEU A CA 1
ATOM 704 C C . LEU A 1 92 ? -43.942 8.238 11.711 1.00 45.00 92 LEU A C 1
ATOM 706 O O . LEU A 1 92 ? -43.608 9.416 11.712 1.00 45.00 92 LEU A O 1
ATOM 710 N N . GLY A 1 93 ? -43.905 7.485 10.612 1.00 40.12 93 GLY A N 1
ATOM 711 C CA . GLY A 1 93 ? -44.085 8.018 9.262 1.00 40.12 93 GLY A CA 1
ATOM 712 C C . GLY A 1 93 ? -45.246 7.285 8.591 1.00 40.12 93 GLY A C 1
ATOM 713 O O . GLY A 1 93 ? -45.028 6.490 7.685 1.00 40.12 93 GLY A O 1
ATOM 714 N N . GLY A 1 94 ? -46.462 7.460 9.118 1.00 47.22 94 GLY A N 1
ATOM 715 C CA . GLY A 1 94 ? -47.683 6.855 8.591 1.00 47.22 94 GLY A CA 1
ATOM 716 C C . GLY A 1 94 ? -48.523 7.849 7.782 1.00 47.22 94 GLY A C 1
ATOM 717 O O . GLY A 1 94 ? -48.997 8.829 8.337 1.00 47.22 94 GLY A O 1
ATOM 718 N N . ASN A 1 95 ? -48.731 7.495 6.512 1.00 44.47 95 ASN A N 1
ATOM 719 C CA . ASN A 1 95 ? -49.983 7.523 5.743 1.00 44.47 95 ASN A CA 1
ATOM 720 C C . ASN A 1 95 ? -50.691 8.846 5.350 1.00 44.47 95 ASN A C 1
ATOM 722 O O . ASN A 1 95 ? -51.110 9.642 6.182 1.00 44.47 95 ASN A O 1
ATOM 726 N N . GLY A 1 96 ? -50.987 8.938 4.051 1.00 46.25 96 GLY A N 1
ATOM 727 C CA . GLY A 1 96 ? -52.033 9.747 3.407 1.00 46.25 96 GLY A CA 1
ATOM 728 C C . GLY A 1 96 ? -52.049 9.356 1.923 1.00 46.25 96 GLY A C 1
ATOM 729 O O . GLY A 1 96 ? -51.085 9.661 1.232 1.00 46.25 96 GLY A O 1
ATOM 730 N N . SER A 1 97 ? -52.852 8.346 1.552 1.00 46.91 97 SER A N 1
ATOM 731 C CA . SER A 1 97 ? -54.105 8.479 0.771 1.00 46.91 97 SER A CA 1
ATOM 732 C C . SER A 1 97 ? -53.911 9.054 -0.627 1.00 46.91 97 SER A C 1
ATOM 734 O O . SER A 1 97 ? -53.575 10.250 -0.724 1.00 46.91 97 SER A O 1
#

Sequence (97 aa):
ERVDPTAAANPDLHLNRATLLQYLEQFQAALEGLSRAAELAPGWEEPRKRHGNLLEFLSRLCSLLANRVGHWGKLGATGRGLGAMGRDWGALGGNGS

pLDDT: mean 76.26, std 21.08, range [39.47, 96.94]

InterPro domains:
  IPR011990 Tetratricopeptide-like helical domain superfamily [G3DSA:1.25.40.10] (1-69)
  IPR011990 Tetratricopeptide-like helical domain superfamily [SSF48452] (10-60)

Radius of gyration: 24.26 Å; chains: 1; bounding box: 64×32×58 Å